Protein AF-A0AA88Y0G0-F1 (afdb_monomer)

Nearest PDB structures (foldseek):
  3rkg-assembly1_A  TM=3.374E-01  e=6.555E+00  Saccharomyces cerevisiae
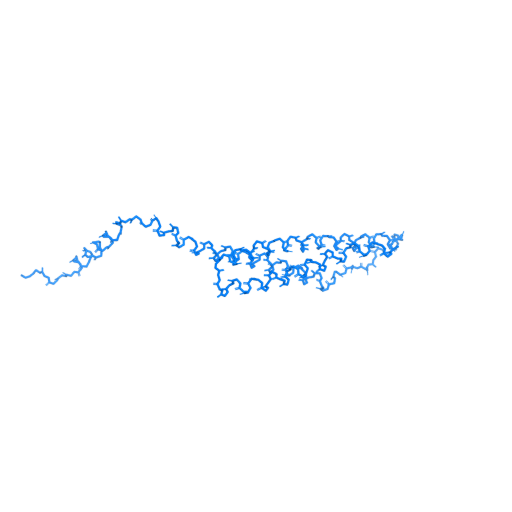
Foldseek 3Di:
DVPVVVVLVVLVVVLVVLLVVLVVLCVVCVPDHLVSLLVSLVSLVVSLVSLVVSLVVVVVVVVVCVVVVDPDPPPPDDPPPDDDPVSVVSVVSSVVSNVSSVVSVVVSCVVVVVVVVVVVPPVPPVVVVVVVVVVVVVVPDPPPDD

Mean predicted aligned error: 15.03 Å

Organism: Pinctada imbricata (NCBI:txid66713)

Sequence (146 aa):
LPEAQRGATPVFVMSLFLVMVATILMVVGNLKTDKMTLLAGIVYINAGLCIAVGIVLYITFVNDEARYANPQPENKNKFKYFYGWSAYLMGISFLASEAAAVLCITVYLKRHSKTEDMVKIIPGLEKQVDLEDSSCKAQSNPTLIW

Structure (mmCIF, N/CA/C/O backbone):
data_AF-A0AA88Y0G0-F1
#
_entry.id   AF-A0AA88Y0G0-F1
#
loop_
_atom_site.group_PDB
_atom_site.id
_atom_site.type_symbol
_atom_site.label_atom_id
_atom_site.label_alt_id
_atom_site.label_comp_id
_atom_site.label_asym_id
_atom_site.label_entity_id
_atom_site.label_seq_id
_atom_site.pdbx_PDB_ins_code
_atom_site.Cartn_x
_atom_site.Cartn_y
_atom_site.Cartn_z
_atom_site.occupancy
_atom_site.B_iso_or_equiv
_atom_site.auth_seq_id
_atom_site.auth_comp_id
_atom_site.auth_asym_id
_atom_site.auth_atom_id
_atom_site.pdbx_PDB_model_num
ATOM 1 N N . LEU A 1 1 ? 13.697 -11.715 -27.726 1.00 51.25 1 LEU A N 1
ATOM 2 C CA . LEU A 1 1 ? 13.294 -10.461 -27.050 1.00 51.25 1 LEU A CA 1
ATOM 3 C C . LEU A 1 1 ? 11.827 -10.389 -26.564 1.00 51.25 1 LEU A C 1
ATOM 5 O O . LEU A 1 1 ? 11.620 -9.596 -25.659 1.00 51.25 1 LEU A O 1
ATOM 9 N N . PRO A 1 2 ? 10.820 -11.174 -27.027 1.00 47.72 2 PRO A N 1
ATOM 10 C CA . PRO A 1 2 ? 9.451 -11.065 -26.478 1.00 47.72 2 PRO A CA 1
ATOM 11 C C . PRO A 1 2 ? 9.217 -11.820 -25.151 1.00 47.72 2 PRO A C 1
ATOM 13 O O . PRO A 1 2 ? 8.248 -11.544 -24.448 1.00 47.72 2 PRO A O 1
ATOM 16 N N . GLU A 1 3 ? 10.105 -12.746 -24.777 1.00 52.19 3 GLU A N 1
ATOM 17 C CA . GLU A 1 3 ? 9.916 -13.610 -23.598 1.00 52.19 3 GLU A CA 1
ATOM 18 C C . GLU A 1 3 ? 10.163 -12.891 -22.256 1.00 52.19 3 GLU A C 1
ATOM 20 O O . GLU A 1 3 ? 9.541 -13.229 -21.253 1.00 52.19 3 GLU A O 1
ATOM 25 N N . ALA A 1 4 ? 11.016 -11.858 -22.227 1.00 53.06 4 ALA A N 1
ATOM 26 C CA . ALA A 1 4 ? 11.338 -11.134 -20.992 1.00 53.06 4 ALA A CA 1
ATOM 27 C C . ALA A 1 4 ? 10.196 -10.207 -20.534 1.00 53.06 4 ALA A C 1
ATOM 29 O O . ALA A 1 4 ? 9.922 -10.102 -19.339 1.00 53.06 4 ALA A O 1
ATOM 30 N N . GLN A 1 5 ? 9.469 -9.589 -21.475 1.00 51.31 5 GLN A N 1
ATOM 31 C CA . GLN A 1 5 ? 8.356 -8.698 -21.134 1.00 51.31 5 GLN A CA 1
ATOM 32 C C . GLN A 1 5 ? 7.132 -9.456 -20.602 1.00 51.31 5 GLN A C 1
ATOM 34 O O . GLN A 1 5 ? 6.414 -8.931 -19.759 1.00 51.31 5 GLN A O 1
ATOM 39 N N . ARG A 1 6 ? 6.928 -10.724 -20.984 1.00 54.75 6 ARG A N 1
ATOM 40 C CA . ARG A 1 6 ? 5.813 -11.542 -20.473 1.00 54.75 6 ARG A CA 1
ATOM 41 C C . ARG A 1 6 ? 5.918 -11.898 -18.986 1.00 54.75 6 ARG A C 1
ATOM 43 O O . ARG A 1 6 ? 4.887 -12.167 -18.377 1.00 54.75 6 ARG A O 1
ATOM 50 N N . GLY A 1 7 ? 7.115 -11.888 -18.396 1.00 58.28 7 GLY A N 1
ATOM 51 C CA . GLY A 1 7 ? 7.318 -12.253 -16.987 1.00 58.28 7 GLY A CA 1
ATOM 52 C C . GLY A 1 7 ? 7.048 -11.119 -15.991 1.00 58.28 7 GLY A C 1
ATOM 53 O O . GLY A 1 7 ? 6.572 -11.369 -14.885 1.00 58.28 7 GLY A O 1
ATOM 54 N N . ALA A 1 8 ? 7.306 -9.869 -16.383 1.00 58.75 8 ALA A N 1
ATOM 55 C CA . ALA A 1 8 ? 7.235 -8.704 -15.492 1.00 58.75 8 ALA A CA 1
ATOM 56 C C . ALA A 1 8 ? 5.826 -8.110 -15.376 1.00 58.75 8 ALA A C 1
ATOM 58 O O . ALA A 1 8 ? 5.375 -7.718 -14.299 1.00 58.75 8 ALA A O 1
ATOM 59 N N . THR A 1 9 ? 5.122 -8.047 -16.508 1.00 68.44 9 THR A N 1
ATOM 60 C CA . THR A 1 9 ? 3.787 -7.459 -16.614 1.00 68.44 9 THR A CA 1
ATOM 61 C C . THR A 1 9 ? 2.738 -8.128 -15.717 1.00 68.44 9 THR A C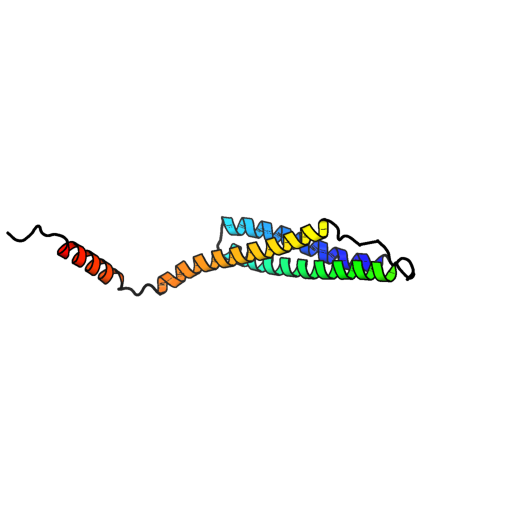 1
ATOM 63 O O . THR A 1 9 ? 1.968 -7.386 -15.107 1.00 68.44 9 THR A O 1
ATOM 66 N N . PRO A 1 10 ? 2.677 -9.469 -15.548 1.00 72.88 10 PRO A N 1
ATOM 67 C CA . PRO A 1 10 ? 1.653 -10.066 -14.695 1.00 72.88 10 PRO A CA 1
ATOM 68 C C . PRO A 1 10 ? 1.827 -9.674 -13.226 1.00 72.88 10 PRO A C 1
ATOM 70 O O . PRO A 1 10 ? 0.836 -9.375 -12.572 1.00 72.88 10 PRO A O 1
ATOM 73 N N . VAL A 1 11 ? 3.060 -9.588 -12.715 1.00 73.00 11 VAL A N 1
ATOM 74 C CA . VAL A 1 11 ? 3.315 -9.209 -11.311 1.00 73.00 11 VAL A CA 1
ATOM 75 C C . VAL A 1 11 ? 2.801 -7.796 -11.023 1.00 73.00 11 VAL A C 1
ATOM 77 O O . VAL A 1 11 ? 2.197 -7.551 -9.980 1.00 73.00 11 VAL A O 1
ATOM 80 N N . PHE A 1 12 ? 2.959 -6.889 -11.986 1.00 76.88 12 PHE A N 1
ATOM 81 C CA . PHE A 1 12 ? 2.440 -5.527 -11.905 1.00 76.88 12 PHE A CA 1
ATOM 82 C C . PHE A 1 12 ? 0.924 -5.425 -11.960 1.00 76.88 12 PHE A C 1
ATOM 84 O O . PHE A 1 12 ? 0.315 -4.665 -11.209 1.00 76.88 12 PHE A O 1
ATOM 91 N N . VAL A 1 13 ? 0.306 -6.178 -12.863 1.00 79.69 13 VAL A N 1
ATOM 92 C CA . VAL A 1 13 ? -1.151 -6.179 -13.005 1.00 79.69 13 VAL A CA 1
ATOM 93 C C . VAL A 1 13 ? -1.800 -6.767 -11.751 1.00 79.69 13 VAL A C 1
ATOM 95 O O . VAL A 1 13 ? -2.788 -6.222 -11.261 1.00 79.69 13 VAL A O 1
ATOM 98 N N . MET A 1 14 ? -1.209 -7.822 -11.180 1.00 81.50 14 MET A N 1
ATOM 99 C CA . MET A 1 14 ? -1.698 -8.435 -9.945 1.00 81.50 14 MET A CA 1
ATOM 100 C C . MET A 1 14 ? -1.567 -7.493 -8.742 1.00 81.50 14 MET A C 1
ATOM 102 O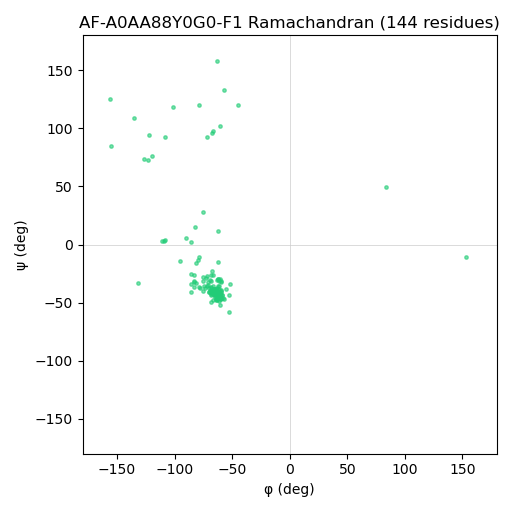 O . MET A 1 14 ? -2.512 -7.391 -7.962 1.00 81.50 14 MET A O 1
ATOM 106 N N . SER A 1 15 ? -0.453 -6.765 -8.596 1.00 80.81 15 SER A N 1
ATOM 107 C CA . SER A 1 15 ? -0.269 -5.821 -7.482 1.00 80.81 15 SER A CA 1
ATOM 108 C C . SER A 1 15 ? -1.211 -4.614 -7.566 1.00 80.81 15 SER A C 1
ATOM 110 O O . SER A 1 15 ? -1.810 -4.235 -6.559 1.00 80.81 15 SER A O 1
ATOM 112 N N . LEU A 1 16 ? -1.435 -4.069 -8.766 1.00 80.81 16 LEU A N 1
ATOM 113 C CA . LEU A 1 16 ? -2.421 -3.005 -8.998 1.00 80.81 16 LEU A CA 1
ATOM 114 C C . LEU A 1 16 ? -3.849 -3.463 -8.675 1.00 80.81 16 LEU A C 1
ATOM 116 O O . LEU A 1 16 ? -4.604 -2.736 -8.027 1.00 80.81 16 LEU A O 1
ATOM 120 N N . PHE A 1 17 ? -4.215 -4.678 -9.088 1.00 86.00 17 PHE A N 1
ATOM 121 C CA . PHE A 1 17 ? -5.526 -5.246 -8.784 1.00 86.00 17 PHE A CA 1
ATOM 122 C C . PHE A 1 17 ? -5.707 -5.493 -7.279 1.00 86.00 17 PHE A C 1
ATOM 124 O O . PHE A 1 17 ? -6.751 -5.162 -6.721 1.00 86.00 17 PHE A O 1
ATOM 131 N N . LEU A 1 18 ? -4.676 -6.003 -6.599 1.00 79.88 18 LEU A N 1
ATOM 132 C CA . LEU A 1 18 ? -4.677 -6.201 -5.148 1.00 79.88 18 LEU A CA 1
ATOM 133 C C . LEU A 1 18 ? -4.874 -4.886 -4.386 1.00 79.88 18 LEU A C 1
ATOM 135 O O . LEU A 1 18 ? -5.681 -4.851 -3.461 1.00 79.88 18 LEU A O 1
ATOM 139 N N . VAL A 1 19 ? -4.212 -3.795 -4.790 1.00 83.81 19 VAL A N 1
ATOM 140 C CA . VAL A 1 19 ? -4.423 -2.471 -4.175 1.00 83.81 19 VAL A CA 1
ATOM 141 C C . VAL A 1 19 ? -5.834 -1.939 -4.436 1.00 83.81 19 VAL A C 1
ATOM 143 O O . VAL A 1 19 ? -6.463 -1.406 -3.521 1.00 83.81 19 VAL A O 1
ATOM 146 N N . MET A 1 20 ? -6.385 -2.137 -5.636 1.00 84.81 20 MET A N 1
ATOM 147 C CA . MET A 1 20 ? -7.786 -1.798 -5.929 1.00 84.81 20 MET A CA 1
ATOM 148 C C . MET A 1 20 ? -8.757 -2.558 -5.015 1.00 84.81 20 MET A C 1
ATOM 150 O O . MET A 1 20 ? -9.640 -1.957 -4.409 1.00 84.81 20 MET A O 1
ATOM 154 N N . VAL A 1 21 ? -8.573 -3.866 -4.838 1.00 83.88 21 VAL A N 1
ATOM 155 C CA . VAL A 1 21 ? -9.407 -4.660 -3.921 1.00 83.88 21 VAL A CA 1
ATOM 156 C C . VAL A 1 21 ? -9.211 -4.212 -2.471 1.00 83.88 21 VAL A C 1
ATOM 158 O O . VAL A 1 21 ? -10.182 -4.068 -1.731 1.00 83.88 21 VAL A O 1
ATOM 161 N N . ALA A 1 22 ? -7.976 -3.932 -2.063 1.00 82.50 22 ALA A N 1
ATOM 162 C CA . ALA A 1 22 ? -7.663 -3.520 -0.704 1.00 82.50 22 ALA A CA 1
ATOM 163 C C . ALA A 1 22 ? -8.247 -2.141 -0.353 1.00 82.50 22 ALA A C 1
ATOM 165 O O . ALA A 1 22 ? -8.741 -1.966 0.757 1.00 82.50 22 ALA A O 1
ATOM 166 N N . THR A 1 23 ? -8.290 -1.190 -1.295 1.00 83.00 23 THR A N 1
ATOM 167 C CA . THR A 1 23 ? -8.984 0.098 -1.093 1.00 83.00 23 THR A CA 1
ATOM 168 C C . THR A 1 23 ? -10.498 -0.077 -0.968 1.00 83.00 23 THR A C 1
ATOM 170 O O . THR A 1 23 ? -11.110 0.547 -0.105 1.00 83.00 23 THR A O 1
ATOM 173 N N . ILE A 1 24 ? -11.115 -0.971 -1.747 1.00 84.19 24 ILE A N 1
ATOM 174 C CA . ILE A 1 24 ? -12.548 -1.286 -1.611 1.00 84.19 24 ILE A CA 1
ATOM 175 C C . ILE A 1 24 ? -12.830 -1.908 -0.237 1.00 84.19 24 ILE A C 1
ATOM 177 O O . ILE A 1 24 ? -13.738 -1.467 0.468 1.00 84.19 24 ILE A O 1
ATOM 181 N N . LEU A 1 25 ? -12.024 -2.889 0.182 1.00 79.38 25 LEU A N 1
ATOM 182 C CA . LEU A 1 25 ? -12.126 -3.507 1.508 1.00 79.38 25 LEU A CA 1
ATOM 183 C C . LEU A 1 25 ? -11.893 -2.493 2.629 1.00 79.38 25 LEU A C 1
ATOM 185 O O . LEU A 1 25 ? -12.565 -2.556 3.653 1.00 79.38 25 LEU A O 1
ATOM 189 N N . MET A 1 26 ? -10.991 -1.536 2.421 1.00 81.38 26 MET A N 1
ATOM 190 C CA . MET A 1 26 ? -10.721 -0.453 3.357 1.00 81.38 26 MET A CA 1
ATOM 191 C C . MET A 1 26 ? -11.932 0.460 3.546 1.00 81.38 26 MET A C 1
ATOM 193 O O . MET A 1 26 ? -12.315 0.767 4.676 1.00 81.38 26 MET A O 1
ATOM 197 N N . VAL A 1 27 ? -12.556 0.880 2.444 1.00 81.75 27 VAL A N 1
ATOM 198 C CA . VAL A 1 27 ? -13.759 1.718 2.468 1.00 81.75 27 VAL A CA 1
ATOM 199 C C . VAL A 1 27 ? -14.905 0.967 3.149 1.00 81.75 27 VAL A C 1
ATOM 201 O O . VAL A 1 27 ? -15.541 1.506 4.049 1.00 81.75 27 VAL A O 1
ATOM 204 N N . VAL A 1 28 ? -15.126 -0.305 2.804 1.00 79.00 28 VAL A N 1
ATOM 205 C CA . VAL A 1 28 ? -16.166 -1.140 3.431 1.00 79.00 28 VAL A CA 1
ATOM 206 C C . VAL A 1 28 ? -15.874 -1.405 4.916 1.00 79.00 28 VAL A C 1
ATOM 208 O O . VAL A 1 28 ? -16.791 -1.358 5.738 1.00 79.00 28 VAL A O 1
ATOM 211 N N . GLY A 1 29 ? -14.610 -1.641 5.278 1.00 68.25 29 GLY A N 1
ATOM 212 C CA . GLY A 1 29 ? -14.158 -1.874 6.651 1.00 68.25 29 GLY A CA 1
ATOM 213 C C . GLY A 1 29 ? -14.394 -0.665 7.554 1.00 68.25 29 GLY A C 1
ATOM 214 O O . GLY A 1 29 ? -14.961 -0.819 8.636 1.00 68.25 29 GLY A O 1
ATOM 215 N N . ASN A 1 30 ? -14.092 0.540 7.056 1.00 71.94 30 ASN A N 1
ATOM 216 C CA . ASN A 1 30 ? -14.347 1.796 7.767 1.00 71.94 30 ASN A CA 1
ATOM 217 C C . ASN A 1 30 ? -15.836 2.029 8.087 1.00 71.94 30 ASN A C 1
ATOM 219 O O . ASN A 1 30 ? -16.139 2.668 9.090 1.00 71.94 30 ASN A O 1
ATOM 223 N N . LEU A 1 31 ? -16.768 1.518 7.272 1.00 65.94 31 LEU A N 1
ATOM 224 C CA . LEU A 1 31 ? -18.201 1.784 7.451 1.00 65.94 31 LEU A CA 1
ATOM 225 C C . LEU A 1 31 ? -18.918 0.849 8.436 1.00 65.94 31 LEU A C 1
ATOM 227 O O . LEU A 1 31 ? -19.969 1.235 8.947 1.00 65.94 31 LEU A O 1
ATOM 231 N N . LYS A 1 32 ? -18.442 -0.385 8.664 1.00 57.72 32 LYS A N 1
ATOM 232 C CA . LYS A 1 32 ? -19.280 -1.411 9.323 1.00 57.72 32 LYS A CA 1
ATOM 233 C C . LYS A 1 32 ? -18.650 -2.184 10.485 1.00 57.72 32 LYS A C 1
ATOM 235 O O . LYS A 1 32 ? -19.399 -2.526 11.399 1.00 57.72 32 LYS A O 1
ATOM 240 N N . THR A 1 33 ? -17.338 -2.465 10.505 1.00 60.28 33 THR A N 1
ATOM 241 C CA . THR A 1 33 ? -16.786 -3.428 11.487 1.00 60.28 33 THR A CA 1
ATOM 242 C C . THR A 1 33 ? -15.292 -3.235 11.780 1.00 60.28 33 THR A C 1
ATOM 244 O O . THR A 1 33 ? -14.465 -3.381 10.885 1.00 60.28 33 THR A O 1
ATOM 247 N N . ASP A 1 34 ? -14.918 -3.081 13.057 1.00 67.19 34 ASP A N 1
ATOM 248 C CA . ASP A 1 34 ? -13.521 -2.868 13.505 1.00 67.19 34 ASP A CA 1
ATOM 249 C C . ASP A 1 34 ? -12.524 -3.932 13.057 1.00 67.19 34 ASP A C 1
ATOM 251 O O . ASP A 1 34 ? -11.390 -3.637 12.686 1.00 67.19 34 ASP A O 1
ATOM 255 N N . LYS A 1 35 ? -12.965 -5.191 13.062 1.00 71.69 35 LYS A N 1
ATOM 256 C CA . LYS A 1 35 ? -12.135 -6.339 12.681 1.00 71.69 35 LYS A CA 1
ATOM 257 C C . LYS A 1 35 ? -11.805 -6.332 11.185 1.00 71.69 35 LYS A C 1
ATOM 259 O O . LYS A 1 35 ? -10.731 -6.775 10.791 1.00 71.69 35 LYS A O 1
ATOM 264 N N . MET A 1 36 ? -12.717 -5.807 10.360 1.00 75.75 36 MET A N 1
ATOM 265 C CA . MET A 1 36 ? -12.517 -5.695 8.913 1.00 75.75 36 MET A CA 1
ATOM 266 C C . MET A 1 36 ? -11.551 -4.558 8.574 1.00 75.75 36 MET A C 1
ATOM 268 O O . MET A 1 36 ? -10.782 -4.698 7.631 1.00 75.75 36 MET A O 1
ATOM 272 N N . THR A 1 37 ? -11.521 -3.482 9.367 1.00 81.00 37 THR A N 1
ATOM 273 C CA . THR A 1 37 ? -10.548 -2.385 9.220 1.00 81.00 37 THR A CA 1
ATOM 274 C C . THR A 1 37 ? -9.116 -2.851 9.486 1.00 81.00 37 THR A C 1
ATOM 276 O O . THR A 1 37 ? -8.206 -2.495 8.739 1.00 81.00 37 THR A O 1
ATOM 279 N N . LEU A 1 38 ? -8.905 -3.704 10.498 1.00 83.19 38 LEU A N 1
ATOM 280 C CA . LEU A 1 38 ? -7.587 -4.294 10.758 1.00 83.19 38 LEU A CA 1
ATOM 281 C C . LEU A 1 38 ? -7.162 -5.240 9.629 1.00 83.19 38 LEU A C 1
ATOM 283 O O . LEU A 1 38 ? -6.043 -5.133 9.129 1.00 83.19 38 LEU A O 1
ATOM 287 N N . LEU A 1 39 ? -8.053 -6.140 9.197 1.00 84.44 39 LEU A N 1
ATOM 288 C CA . LEU A 1 39 ? -7.778 -7.057 8.086 1.00 84.44 39 LEU A CA 1
ATOM 289 C C . LEU A 1 39 ? -7.484 -6.301 6.784 1.00 84.44 39 LEU A C 1
ATOM 291 O O . LEU A 1 39 ? -6.525 -6.640 6.093 1.00 84.44 39 LEU A O 1
ATOM 295 N N . ALA A 1 40 ? -8.249 -5.249 6.481 1.00 83.81 40 ALA A N 1
ATOM 296 C CA . ALA A 1 40 ? -7.991 -4.378 5.340 1.00 83.81 40 ALA A CA 1
ATOM 297 C C . ALA A 1 40 ? -6.599 -3.742 5.436 1.00 83.81 40 ALA A C 1
ATOM 299 O O . ALA A 1 40 ? -5.867 -3.774 4.454 1.00 83.81 40 ALA A O 1
ATOM 300 N N . GLY A 1 41 ? -6.191 -3.260 6.616 1.00 85.81 41 GLY A N 1
ATOM 301 C CA . GLY A 1 41 ? -4.842 -2.738 6.857 1.00 85.81 41 GLY A CA 1
ATOM 302 C C . GLY A 1 41 ? -3.728 -3.753 6.569 1.00 85.81 41 GLY A C 1
ATOM 303 O O . GLY A 1 41 ? -2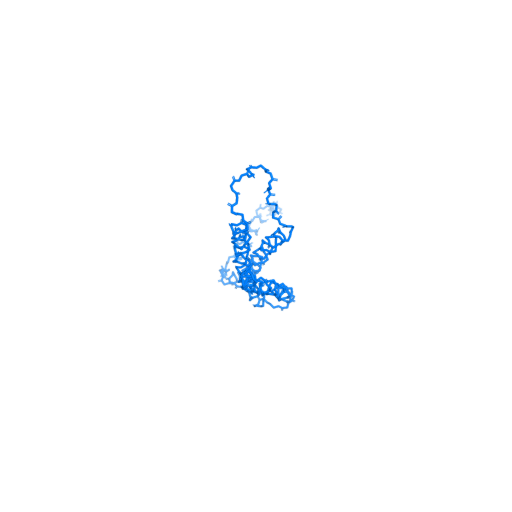.777 -3.422 5.867 1.00 85.81 41 GLY A O 1
ATOM 304 N N . ILE A 1 42 ? -3.860 -5.004 7.028 1.00 87.94 42 ILE A N 1
ATOM 305 C CA . ILE A 1 42 ? -2.872 -6.070 6.757 1.00 87.94 42 ILE A CA 1
ATOM 306 C C . ILE A 1 42 ? -2.768 -6.356 5.255 1.00 87.94 42 ILE A C 1
ATOM 308 O O . ILE A 1 42 ? -1.666 -6.470 4.714 1.00 87.94 42 ILE A O 1
ATOM 312 N 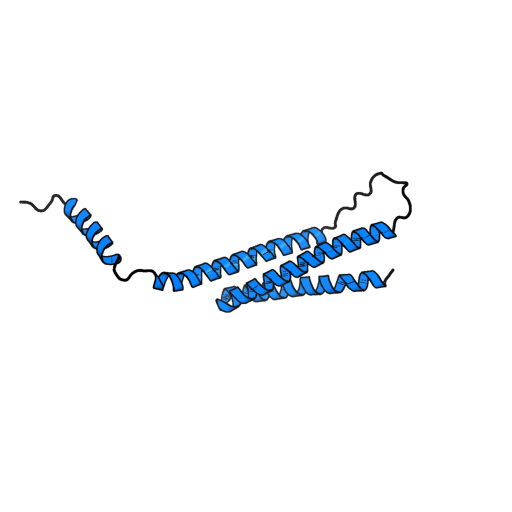N . VAL A 1 43 ? -3.906 -6.467 4.568 1.00 84.69 43 VAL A N 1
ATOM 313 C CA . VAL A 1 43 ? -3.936 -6.680 3.114 1.00 84.69 43 VAL A CA 1
ATOM 314 C C . VAL A 1 43 ? -3.301 -5.493 2.385 1.00 84.69 43 VAL A C 1
ATOM 316 O O . VAL A 1 43 ? -2.588 -5.693 1.407 1.00 84.69 43 VAL A O 1
ATOM 319 N N . TYR A 1 44 ? -3.490 -4.273 2.888 1.00 86.62 44 TYR A N 1
ATOM 320 C CA . TYR A 1 44 ? -2.939 -3.049 2.310 1.00 86.62 44 TYR A CA 1
ATOM 321 C C . TYR A 1 44 ? -1.410 -2.961 2.438 1.00 86.62 44 TYR A C 1
ATOM 323 O O . TYR A 1 44 ? -0.753 -2.597 1.468 1.00 86.62 44 TYR A O 1
ATOM 331 N N . ILE A 1 45 ? -0.837 -3.395 3.569 1.00 89.75 45 ILE A N 1
ATOM 332 C CA . ILE A 1 45 ? 0.624 -3.517 3.755 1.00 89.75 45 ILE A CA 1
ATOM 333 C C . ILE A 1 45 ? 1.206 -4.542 2.773 1.00 89.75 45 ILE A C 1
ATOM 335 O O . ILE A 1 45 ? 2.202 -4.283 2.101 1.00 89.75 45 ILE A O 1
ATOM 339 N N . ASN A 1 46 ? 0.564 -5.708 2.644 1.00 87.69 46 ASN A N 1
ATOM 340 C CA . ASN A 1 46 ? 1.012 -6.737 1.703 1.00 87.69 46 ASN A CA 1
ATOM 341 C C . ASN A 1 46 ? 0.923 -6.252 0.248 1.00 87.69 46 ASN A C 1
ATOM 343 O O . ASN A 1 46 ? 1.843 -6.472 -0.537 1.00 87.69 46 ASN A O 1
ATOM 347 N N . ALA A 1 47 ? -0.156 -5.553 -0.109 1.00 87.75 47 ALA A N 1
ATOM 348 C CA . ALA A 1 47 ? -0.326 -4.979 -1.438 1.00 87.75 47 ALA A CA 1
ATOM 349 C C . ALA A 1 47 ? 0.710 -3.873 -1.725 1.00 87.75 47 ALA A C 1
ATOM 351 O O . ALA A 1 47 ? 1.267 -3.832 -2.825 1.00 87.75 47 ALA A O 1
ATOM 352 N N . GLY A 1 48 ? 1.038 -3.042 -0.728 1.00 87.31 48 GLY A N 1
ATOM 353 C CA . GLY A 1 48 ? 2.125 -2.062 -0.787 1.00 87.31 48 GLY A CA 1
ATOM 354 C C . GLY A 1 48 ? 3.486 -2.718 -1.033 1.00 87.31 48 GLY A C 1
ATOM 355 O O . GLY A 1 48 ? 4.210 -2.311 -1.943 1.00 87.31 48 GLY A O 1
ATOM 356 N N . LEU A 1 49 ? 3.798 -3.804 -0.320 1.00 90.06 49 LEU A N 1
ATOM 357 C CA . LEU A 1 49 ? 5.026 -4.580 -0.529 1.00 90.06 49 LEU A CA 1
ATOM 358 C C . LEU A 1 49 ? 5.098 -5.168 -1.949 1.00 90.06 49 LEU A C 1
ATOM 360 O O . LEU A 1 49 ? 6.147 -5.102 -2.593 1.00 90.06 49 LEU A O 1
ATOM 364 N N . CYS A 1 50 ? 3.984 -5.682 -2.481 1.00 88.62 50 CYS A N 1
ATOM 365 C CA . CYS A 1 50 ? 3.911 -6.154 -3.866 1.00 88.62 50 CYS A CA 1
ATOM 366 C C . CYS A 1 50 ? 4.146 -5.027 -4.886 1.00 88.62 50 CYS A C 1
ATOM 368 O O . CYS A 1 50 ? 4.796 -5.260 -5.907 1.00 88.62 50 CYS A O 1
ATOM 370 N N . ILE A 1 51 ? 3.659 -3.809 -4.624 1.00 88.31 51 ILE A N 1
ATOM 371 C CA . ILE A 1 51 ? 3.946 -2.638 -5.465 1.00 88.31 51 ILE A CA 1
ATOM 372 C C . ILE A 1 51 ? 5.418 -2.234 -5.372 1.00 88.31 51 ILE A C 1
ATOM 374 O O . ILE A 1 51 ? 6.019 -1.955 -6.406 1.00 88.31 51 ILE A O 1
ATOM 378 N N . ALA A 1 52 ? 6.022 -2.246 -4.182 1.00 89.62 52 ALA A N 1
ATOM 379 C CA . ALA A 1 52 ? 7.437 -1.927 -4.006 1.00 89.62 52 ALA A CA 1
ATOM 380 C C . ALA A 1 52 ? 8.340 -2.897 -4.787 1.00 89.62 52 ALA A C 1
ATOM 382 O O . ALA A 1 52 ? 9.218 -2.461 -5.533 1.00 89.62 52 ALA A O 1
ATOM 383 N N . VAL A 1 53 ? 8.076 -4.206 -4.693 1.00 88.75 53 VAL A N 1
ATOM 384 C CA . VAL A 1 53 ? 8.778 -5.230 -5.488 1.00 88.75 53 VAL A CA 1
ATOM 385 C C . VAL A 1 53 ? 8.530 -5.025 -6.982 1.00 88.75 53 VAL A C 1
ATOM 387 O O . VAL A 1 53 ? 9.468 -5.114 -7.772 1.00 88.75 53 VAL A O 1
ATOM 390 N N . GLY A 1 54 ? 7.298 -4.680 -7.370 1.00 85.12 54 GLY A N 1
ATOM 391 C CA . GLY A 1 54 ? 6.971 -4.269 -8.731 1.00 85.12 54 GLY A CA 1
ATOM 392 C C . GLY A 1 54 ? 7.885 -3.141 -9.204 1.00 85.12 54 GLY A C 1
ATOM 393 O O . GLY A 1 54 ? 8.598 -3.318 -10.188 1.00 85.12 54 GLY A O 1
ATOM 394 N N . ILE A 1 55 ? 7.916 -2.002 -8.503 1.00 85.19 55 ILE A N 1
ATOM 395 C CA . ILE A 1 55 ? 8.739 -0.830 -8.856 1.00 85.19 55 ILE A CA 1
ATOM 396 C C . ILE A 1 55 ? 10.207 -1.226 -9.058 1.00 85.19 55 ILE A C 1
ATOM 398 O O . ILE A 1 55 ? 10.823 -0.801 -10.035 1.00 85.19 55 ILE A O 1
ATOM 402 N N . VAL A 1 56 ? 10.760 -2.065 -8.175 1.00 87.81 56 VAL A N 1
ATOM 403 C CA . VAL A 1 56 ? 12.137 -2.565 -8.303 1.00 87.81 56 VAL A CA 1
ATOM 404 C C . VAL A 1 56 ? 12.309 -3.362 -9.594 1.00 87.81 56 VAL A C 1
ATOM 406 O O . VAL A 1 56 ? 13.220 -3.063 -10.363 1.00 87.81 56 VAL A O 1
ATOM 409 N N . LEU A 1 57 ? 11.406 -4.306 -9.883 1.00 84.38 57 LEU A N 1
ATOM 410 C CA . LEU A 1 57 ? 11.429 -5.058 -11.137 1.00 84.38 57 LEU A CA 1
ATOM 411 C C . LEU A 1 57 ? 11.311 -4.122 -12.345 1.00 84.38 57 LEU A C 1
ATOM 413 O O . LEU A 1 57 ? 12.081 -4.273 -13.283 1.00 84.38 57 LEU A O 1
ATOM 417 N N . TYR A 1 58 ? 10.426 -3.123 -12.322 1.00 79.88 58 TYR A N 1
ATOM 418 C CA . TYR A 1 58 ? 10.292 -2.143 -13.407 1.00 79.88 58 TYR A CA 1
ATOM 419 C C . TYR A 1 58 ? 11.602 -1.410 -13.686 1.00 79.88 58 TYR A C 1
ATOM 421 O O . TYR A 1 58 ? 12.020 -1.329 -14.839 1.00 79.88 58 TYR A O 1
ATOM 429 N N . ILE A 1 59 ? 12.279 -0.923 -12.642 1.00 81.56 59 ILE A N 1
ATOM 430 C CA . ILE A 1 59 ? 13.575 -0.253 -12.795 1.00 81.56 59 ILE A CA 1
ATOM 431 C C . ILE A 1 59 ? 14.612 -1.235 -13.345 1.00 81.56 59 ILE A C 1
ATOM 433 O O . ILE A 1 59 ? 15.354 -0.874 -14.255 1.00 81.56 59 ILE A O 1
ATOM 437 N N . THR A 1 60 ? 14.654 -2.473 -12.843 1.00 83.81 60 THR A N 1
ATOM 438 C CA . THR A 1 60 ? 15.569 -3.506 -13.341 1.00 83.81 60 THR A CA 1
ATOM 439 C C . THR A 1 60 ? 15.311 -3.830 -14.809 1.00 83.81 60 THR A C 1
ATOM 441 O O . THR A 1 60 ? 16.264 -3.844 -15.572 1.00 83.81 60 THR A O 1
ATOM 444 N N . PHE A 1 61 ? 14.059 -4.010 -15.234 1.00 75.25 61 PHE A N 1
ATOM 445 C CA . PHE A 1 61 ? 13.708 -4.285 -16.631 1.00 75.25 61 PHE A CA 1
ATOM 446 C C . PHE A 1 61 ? 14.064 -3.125 -17.557 1.00 75.25 61 PHE A C 1
ATOM 448 O O . PHE A 1 61 ? 14.692 -3.343 -18.586 1.00 75.25 61 PHE A O 1
ATOM 455 N N . VAL A 1 62 ? 13.715 -1.892 -17.181 1.00 76.81 62 VAL A N 1
ATOM 456 C CA . VAL A 1 62 ? 14.051 -0.697 -17.973 1.00 76.81 62 VAL A CA 1
ATOM 457 C C . VAL A 1 62 ? 15.568 -0.533 -18.096 1.00 76.81 62 VAL A C 1
ATOM 459 O O . VAL A 1 62 ? 16.073 -0.181 -19.159 1.00 76.81 62 VAL A O 1
ATOM 462 N N . ASN A 1 63 ? 16.306 -0.803 -17.019 1.00 77.62 63 ASN A N 1
ATOM 463 C CA . ASN A 1 63 ? 17.765 -0.735 -17.005 1.00 77.62 63 ASN A CA 1
ATOM 464 C C . ASN A 1 63 ? 18.399 -1.865 -17.837 1.00 77.62 63 ASN A C 1
ATOM 466 O O . ASN A 1 63 ? 19.331 -1.619 -18.595 1.00 77.62 63 ASN A O 1
ATOM 470 N N . ASP A 1 64 ? 17.863 -3.082 -17.756 1.00 74.06 64 ASP A N 1
ATOM 471 C CA . ASP A 1 64 ? 18.336 -4.245 -18.508 1.00 74.06 64 ASP A CA 1
ATOM 472 C C . ASP A 1 64 ? 18.068 -4.094 -20.014 1.00 74.06 64 ASP A C 1
ATOM 474 O O . ASP A 1 64 ? 18.958 -4.299 -20.836 1.00 74.06 64 ASP A O 1
ATOM 478 N N . GLU A 1 65 ? 16.887 -3.605 -20.395 1.00 68.25 65 GLU A N 1
ATOM 479 C CA . GLU A 1 65 ? 16.552 -3.289 -21.785 1.00 68.25 65 GLU A CA 1
ATOM 480 C C . GLU A 1 65 ? 17.446 -2.168 -22.336 1.00 68.25 65 GLU A C 1
ATOM 482 O O . GLU A 1 65 ? 17.997 -2.305 -23.428 1.00 68.25 65 GLU A O 1
ATOM 487 N N . ALA A 1 66 ? 17.700 -1.111 -21.556 1.00 64.38 66 ALA A N 1
ATOM 488 C CA . ALA A 1 66 ? 18.656 -0.064 -21.925 1.00 64.38 66 ALA A CA 1
ATOM 489 C C . ALA A 1 66 ? 20.099 -0.591 -22.063 1.00 64.38 66 ALA A C 1
ATOM 491 O O . ALA A 1 66 ? 20.876 -0.071 -22.868 1.00 64.38 66 ALA A O 1
ATOM 492 N N . ARG A 1 67 ? 20.460 -1.633 -21.305 1.00 60.12 67 ARG A N 1
ATOM 493 C CA . ARG A 1 67 ? 21.782 -2.269 -21.329 1.00 60.12 67 ARG A CA 1
ATOM 494 C C . ARG A 1 67 ? 21.966 -3.208 -22.523 1.00 60.12 67 ARG A C 1
ATOM 496 O O . ARG A 1 67 ? 23.056 -3.235 -23.087 1.00 60.12 67 ARG A O 1
ATOM 503 N N . TYR A 1 68 ? 20.931 -3.941 -22.932 1.00 60.34 68 TYR A N 1
ATOM 504 C CA . TYR A 1 68 ? 20.974 -4.809 -24.118 1.00 60.34 68 TYR A CA 1
ATOM 505 C C . TYR A 1 68 ? 20.715 -4.058 -25.433 1.00 60.34 68 TYR A C 1
ATOM 507 O O . TYR A 1 68 ? 21.201 -4.487 -26.478 1.00 60.34 68 TYR A O 1
ATOM 515 N N . ALA A 1 69 ? 19.991 -2.936 -25.404 1.00 59.34 69 ALA A N 1
ATOM 516 C CA . ALA A 1 69 ? 19.692 -2.134 -26.591 1.00 59.34 69 ALA A CA 1
ATOM 517 C C . ALA A 1 69 ? 20.846 -1.216 -27.043 1.00 59.34 69 ALA A C 1
ATOM 519 O O . ALA A 1 69 ? 20.795 -0.709 -28.162 1.00 59.34 69 ALA A O 1
ATOM 520 N N . ASN A 1 70 ? 21.889 -1.005 -26.227 1.00 54.09 70 ASN A N 1
ATOM 521 C CA . ASN A 1 70 ? 23.016 -0.139 -26.588 1.00 54.09 70 ASN A CA 1
ATOM 522 C C . ASN A 1 70 ? 24.385 -0.850 -26.547 1.00 54.09 70 ASN A C 1
ATOM 524 O O . ASN A 1 70 ? 25.047 -0.838 -25.509 1.00 54.09 70 ASN A O 1
ATOM 528 N N . PRO A 1 71 ? 24.879 -1.384 -27.680 1.00 52.78 71 PRO A N 1
ATOM 529 C CA . PRO A 1 71 ? 26.275 -1.798 -27.810 1.00 52.78 71 PRO A CA 1
ATOM 530 C C . PRO A 1 71 ? 27.257 -0.637 -28.057 1.00 52.78 71 PRO A C 1
ATOM 532 O O . PRO A 1 71 ? 28.461 -0.874 -28.018 1.00 52.78 71 PRO A O 1
ATOM 535 N N . GLN A 1 72 ? 26.801 0.595 -28.342 1.00 48.47 72 GLN A N 1
ATOM 536 C CA . GLN A 1 72 ? 27.694 1.673 -28.796 1.00 48.47 72 GLN A CA 1
ATOM 537 C C . GLN A 1 72 ? 28.051 2.682 -27.682 1.00 48.47 72 GLN A C 1
ATOM 539 O O . GLN A 1 72 ? 27.176 3.374 -27.150 1.00 48.47 72 GLN A O 1
ATOM 544 N N . PRO A 1 73 ? 29.343 2.816 -27.318 1.00 55.75 73 PRO A N 1
ATOM 545 C CA . PRO A 1 73 ? 29.808 3.705 -26.252 1.00 55.75 73 PRO A CA 1
ATOM 546 C C . PRO A 1 73 ? 29.985 5.178 -26.683 1.00 55.75 73 PRO A C 1
ATOM 548 O O . PRO A 1 73 ? 30.631 5.946 -25.966 1.00 55.75 73 PRO A O 1
ATOM 551 N N . GLU A 1 74 ? 29.450 5.605 -27.832 1.00 48.62 74 GLU A N 1
ATOM 552 C CA . GLU A 1 74 ? 29.938 6.816 -28.518 1.00 48.62 74 GLU A CA 1
ATOM 553 C C . GLU A 1 74 ? 29.039 8.059 -28.518 1.00 48.62 74 GLU A C 1
ATOM 555 O O . GLU A 1 74 ? 29.467 9.097 -29.009 1.00 48.62 74 GLU A O 1
ATOM 560 N N . ASN A 1 75 ? 27.873 8.061 -27.863 1.00 46.78 75 ASN A N 1
ATOM 561 C CA . ASN A 1 75 ? 27.121 9.309 -27.653 1.00 46.78 75 ASN A CA 1
ATOM 562 C C . ASN A 1 75 ? 26.847 9.590 -26.174 1.00 46.78 75 ASN A C 1
ATOM 564 O O . ASN A 1 75 ? 25.729 9.521 -25.671 1.00 46.78 75 ASN A O 1
ATOM 568 N N . LYS A 1 76 ? 27.918 9.984 -25.477 1.00 51.22 76 LYS A N 1
ATOM 569 C CA . LYS A 1 76 ? 27.948 10.446 -24.077 1.00 51.22 76 LYS A CA 1
ATOM 570 C C . LYS A 1 76 ? 27.141 11.719 -23.782 1.00 51.22 76 LYS A C 1
ATOM 572 O O . LYS A 1 76 ? 27.279 12.267 -22.695 1.00 51.22 76 LYS A O 1
ATOM 577 N N . ASN A 1 77 ? 26.295 12.209 -24.684 1.00 52.28 77 ASN A N 1
ATOM 578 C CA . ASN A 1 77 ? 25.584 13.463 -24.472 1.00 52.28 77 ASN A CA 1
ATOM 579 C C . ASN A 1 77 ? 24.098 13.366 -24.852 1.00 52.28 77 ASN A C 1
ATOM 581 O O . ASN A 1 77 ? 23.732 13.430 -26.018 1.00 52.28 77 ASN A O 1
ATOM 585 N N . LYS A 1 78 ? 23.262 13.379 -23.801 1.00 46.78 78 LYS A N 1
ATOM 586 C CA . LYS A 1 78 ? 21.864 13.859 -23.773 1.00 46.78 78 LYS A CA 1
ATOM 587 C C . LYS A 1 78 ? 20.742 12.912 -24.225 1.00 46.78 78 LYS A C 1
ATOM 589 O O . LYS A 1 78 ? 19.815 13.353 -24.887 1.00 46.78 78 LYS A O 1
ATOM 594 N N . PHE A 1 79 ? 20.699 11.683 -23.720 1.00 49.09 79 PHE A N 1
ATOM 595 C CA . PHE A 1 79 ? 19.409 10.995 -23.546 1.00 49.09 79 PHE A CA 1
ATOM 596 C C . PHE A 1 79 ? 19.209 10.671 -22.072 1.00 49.09 79 PHE A C 1
ATOM 598 O O . PHE A 1 79 ? 19.422 9.559 -21.599 1.00 49.09 79 PHE A O 1
ATOM 605 N N . LYS A 1 80 ? 18.864 11.716 -21.312 1.00 56.38 80 LYS A N 1
ATOM 606 C CA . LYS A 1 80 ? 18.432 11.588 -19.922 1.00 56.38 80 LYS A CA 1
ATOM 607 C C . LYS A 1 80 ? 17.096 10.844 -19.975 1.00 56.38 80 LYS A C 1
ATOM 609 O O . LYS A 1 80 ? 16.088 11.450 -20.318 1.00 56.38 80 LYS A O 1
ATOM 614 N N . TYR A 1 81 ? 17.107 9.530 -19.750 1.00 59.50 81 TYR A N 1
ATOM 615 C CA . TYR A 1 81 ? 15.886 8.731 -19.657 1.00 59.50 81 TYR A CA 1
ATOM 616 C C . TYR A 1 81 ? 15.056 9.282 -18.495 1.00 59.50 81 TYR A C 1
ATOM 618 O O . TYR A 1 81 ? 15.383 9.085 -17.325 1.00 59.50 81 TYR A O 1
ATOM 626 N N . PHE A 1 82 ? 14.022 10.053 -18.822 1.00 65.25 82 PHE A N 1
ATOM 627 C CA . PHE A 1 82 ? 13.047 10.510 -17.847 1.00 65.25 82 PHE A CA 1
ATOM 628 C C . PHE A 1 82 ? 12.081 9.354 -17.590 1.00 65.25 82 PHE A C 1
ATOM 630 O O . PHE A 1 82 ? 11.438 8.859 -18.516 1.00 65.25 82 PHE A O 1
ATOM 637 N N . TYR A 1 83 ? 12.002 8.902 -16.338 1.00 70.25 83 TYR A N 1
ATOM 638 C CA . TYR A 1 83 ? 11.006 7.921 -15.916 1.00 70.25 83 TYR A CA 1
ATOM 639 C C . TYR A 1 83 ? 9.601 8.462 -16.227 1.00 70.25 83 TYR A C 1
ATOM 641 O O . TYR A 1 83 ? 9.308 9.630 -15.971 1.00 70.25 83 TYR A O 1
ATOM 649 N N . GLY A 1 84 ? 8.744 7.632 -16.826 1.00 76.31 84 GLY A N 1
ATOM 650 C CA . GLY A 1 84 ? 7.405 8.050 -17.245 1.00 76.31 84 GLY A CA 1
ATOM 651 C C . GLY A 1 84 ? 6.506 8.466 -16.074 1.00 76.31 84 GLY A C 1
ATOM 652 O O . GLY A 1 84 ? 6.695 8.028 -14.939 1.00 76.31 84 GLY A O 1
ATOM 653 N N . TRP A 1 85 ? 5.474 9.263 -16.365 1.00 79.88 85 TRP A N 1
ATOM 654 C CA . TRP A 1 85 ? 4.477 9.736 -15.388 1.00 79.88 85 TRP A CA 1
ATOM 655 C C . TRP A 1 85 ? 3.847 8.597 -14.562 1.00 79.88 85 TRP A C 1
ATOM 657 O O . TRP A 1 85 ? 3.601 8.739 -13.366 1.00 79.88 85 TRP A O 1
ATOM 667 N N . SER A 1 86 ? 3.670 7.422 -15.171 1.00 82.69 86 SER A N 1
ATOM 668 C CA . SER A 1 86 ? 3.113 6.228 -14.526 1.00 82.69 86 SER A CA 1
ATOM 669 C C . SER A 1 86 ? 3.968 5.690 -13.373 1.00 82.69 86 SER A C 1
ATOM 671 O O . SER A 1 86 ? 3.418 5.159 -12.411 1.00 82.69 86 SER A O 1
ATOM 673 N N . ALA A 1 87 ? 5.294 5.856 -13.423 1.00 80.94 87 ALA A N 1
ATOM 674 C CA . ALA A 1 87 ? 6.181 5.435 -12.337 1.00 80.94 87 ALA A CA 1
ATOM 675 C C . ALA A 1 87 ? 5.979 6.301 -11.082 1.00 80.94 87 ALA A C 1
ATOM 677 O O . ALA A 1 87 ? 5.965 5.790 -9.963 1.00 80.94 87 ALA A O 1
ATOM 678 N N . TYR A 1 88 ? 5.739 7.603 -11.267 1.00 86.56 88 TYR A N 1
ATOM 679 C CA . TYR A 1 88 ? 5.394 8.504 -10.168 1.00 86.56 88 TYR A CA 1
ATOM 680 C C . TYR A 1 88 ? 4.042 8.144 -9.556 1.00 86.56 88 TYR A C 1
ATOM 682 O O . TYR A 1 88 ? 3.932 8.075 -8.336 1.00 86.56 88 TYR A O 1
ATOM 690 N N . LEU A 1 89 ? 3.033 7.846 -10.381 1.00 87.38 89 LEU A N 1
ATOM 691 C CA . LEU A 1 89 ? 1.719 7.402 -9.899 1.00 87.38 89 LEU A CA 1
ATOM 692 C C . LEU A 1 89 ? 1.811 6.116 -9.071 1.00 87.38 89 LEU A C 1
ATOM 694 O O . LEU A 1 89 ? 1.156 5.994 -8.040 1.00 87.38 89 LEU A O 1
ATOM 698 N N . MET A 1 90 ? 2.662 5.183 -9.486 1.00 85.06 90 MET A N 1
ATOM 699 C CA . MET A 1 90 ? 2.917 3.943 -8.762 1.00 85.06 90 MET A CA 1
ATOM 700 C C . MET A 1 90 ? 3.553 4.204 -7.390 1.00 85.06 90 MET A C 1
ATOM 702 O O . MET A 1 90 ? 3.078 3.673 -6.387 1.00 85.06 90 MET A O 1
ATOM 706 N N . GLY A 1 91 ? 4.548 5.095 -7.323 1.00 87.31 91 GLY A N 1
ATOM 707 C CA . GLY A 1 91 ? 5.147 5.535 -6.059 1.00 87.31 91 GLY A CA 1
ATOM 708 C C . GLY A 1 91 ? 4.164 6.283 -5.151 1.00 87.31 91 GLY A C 1
ATOM 709 O O . GLY A 1 91 ? 4.125 6.037 -3.947 1.00 87.31 91 GLY A O 1
ATOM 710 N N . ILE A 1 92 ? 3.315 7.143 -5.720 1.00 89.88 92 ILE A N 1
ATOM 711 C CA . ILE A 1 92 ? 2.251 7.838 -4.980 1.00 89.88 92 ILE A CA 1
ATOM 712 C C . ILE A 1 92 ? 1.240 6.828 -4.425 1.00 89.88 92 ILE A C 1
ATOM 714 O O . ILE A 1 92 ? 0.829 6.958 -3.275 1.00 89.88 92 ILE A O 1
ATOM 718 N N . SER A 1 93 ? 0.876 5.799 -5.199 1.00 88.44 93 SER A N 1
ATOM 719 C CA . SER A 1 93 ? -0.038 4.747 -4.739 1.00 88.44 93 SER A CA 1
ATOM 720 C C . SER A 1 93 ? 0.544 3.943 -3.577 1.00 88.44 93 SER A C 1
ATOM 722 O O . SER A 1 93 ? -0.177 3.661 -2.627 1.00 88.44 93 SER A O 1
ATOM 724 N N . PHE A 1 94 ? 1.850 3.658 -3.604 1.00 88.44 94 PHE A N 1
ATOM 725 C CA . PHE A 1 94 ? 2.552 2.979 -2.517 1.00 88.44 94 PHE A CA 1
ATOM 726 C C . PHE A 1 94 ? 2.571 3.823 -1.237 1.00 88.44 94 PHE A C 1
ATOM 728 O O . PHE A 1 94 ? 2.268 3.340 -0.147 1.00 88.44 94 PHE A O 1
ATOM 735 N N . LEU A 1 95 ? 2.871 5.117 -1.358 1.00 90.38 95 LEU A N 1
ATOM 736 C CA . LEU A 1 95 ? 2.882 6.008 -0.201 1.00 90.38 95 LEU A CA 1
ATOM 737 C C . LEU A 1 95 ? 1.478 6.181 0.391 1.00 90.38 95 LEU A C 1
ATOM 739 O O . LEU A 1 95 ? 1.300 6.122 1.608 1.00 90.38 95 LEU A O 1
ATOM 743 N N . ALA A 1 96 ? 0.471 6.349 -0.470 1.00 89.81 96 ALA A N 1
ATOM 744 C CA . ALA A 1 96 ? -0.926 6.352 -0.057 1.00 89.81 96 ALA A CA 1
ATOM 745 C C . ALA A 1 96 ? -1.321 5.009 0.575 1.00 89.81 96 ALA A C 1
ATOM 747 O O . ALA A 1 96 ? -2.160 4.994 1.483 1.00 89.81 96 ALA A O 1
ATOM 748 N N . SER A 1 97 ? -0.711 3.897 0.135 1.00 87.75 97 SER A N 1
ATOM 749 C CA . SER A 1 97 ? -0.985 2.596 0.722 1.00 87.75 97 SER A CA 1
ATOM 750 C C . SER A 1 97 ? -0.461 2.467 2.153 1.00 87.75 97 SER A C 1
ATOM 752 O O . SER A 1 97 ? -1.205 2.167 3.082 1.00 87.75 97 SER A O 1
ATOM 754 N N . GLU A 1 98 ? 0.795 2.823 2.384 1.00 88.94 98 GLU A N 1
ATOM 755 C CA . GLU A 1 98 ? 1.369 2.820 3.735 1.00 88.94 98 GLU A CA 1
ATOM 756 C C . GLU A 1 98 ? 0.634 3.798 4.669 1.00 88.94 98 GLU A C 1
ATOM 758 O O . GLU A 1 98 ? 0.291 3.455 5.802 1.00 88.94 98 GLU A O 1
ATOM 763 N N . ALA A 1 99 ? 0.284 4.992 4.175 1.00 90.38 99 ALA A N 1
ATOM 764 C CA . ALA A 1 99 ? -0.449 5.984 4.958 1.00 90.38 99 A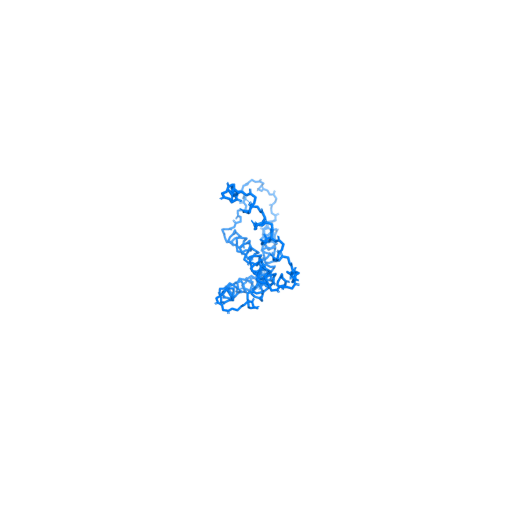LA A CA 1
ATOM 765 C C . ALA A 1 99 ? -1.819 5.468 5.430 1.00 90.38 99 ALA A C 1
ATOM 767 O O . ALA A 1 99 ? -2.149 5.603 6.611 1.00 90.38 99 ALA A O 1
ATOM 768 N N . ALA A 1 100 ? -2.621 4.845 4.556 1.00 89.38 100 ALA A N 1
ATOM 769 C CA . ALA A 1 100 ? -3.924 4.333 4.987 1.00 89.38 100 ALA A CA 1
ATOM 770 C C . ALA A 1 100 ? -3.804 3.084 5.879 1.00 89.38 100 ALA A C 1
ATOM 772 O O . ALA A 1 100 ? -4.637 2.906 6.768 1.00 89.38 100 ALA A O 1
ATOM 773 N N . ALA A 1 101 ? -2.760 2.263 5.720 1.00 88.12 101 ALA A N 1
ATOM 774 C CA . ALA A 1 101 ? -2.479 1.161 6.642 1.00 88.12 101 ALA A CA 1
ATOM 775 C C . ALA A 1 101 ? -2.177 1.678 8.059 1.00 88.12 101 ALA A C 1
ATOM 777 O O . ALA A 1 101 ? -2.790 1.218 9.026 1.00 88.12 101 ALA A O 1
ATOM 778 N N . VAL A 1 102 ? -1.309 2.689 8.182 1.00 89.31 102 VAL A N 1
ATOM 779 C CA . VAL A 1 102 ? -0.980 3.340 9.463 1.00 89.31 102 VAL A CA 1
ATOM 780 C C . VAL A 1 102 ? -2.217 3.970 10.095 1.00 89.31 102 VAL A C 1
ATOM 782 O O . VAL A 1 102 ? -2.441 3.800 11.295 1.00 89.31 102 VAL A O 1
ATOM 785 N N . LEU A 1 103 ? -3.056 4.650 9.308 1.00 87.88 103 LEU A N 1
ATOM 786 C CA . LEU A 1 103 ? -4.317 5.206 9.804 1.00 87.88 103 LEU A CA 1
ATOM 787 C C . LEU A 1 103 ? -5.236 4.113 10.353 1.00 87.88 103 LEU A C 1
ATOM 789 O O . LEU A 1 103 ? -5.839 4.297 11.406 1.00 87.88 103 LEU A O 1
ATOM 793 N N . CYS A 1 104 ? -5.301 2.956 9.700 1.00 86.25 104 CYS A N 1
ATOM 794 C CA . CYS A 1 104 ? -6.158 1.859 10.145 1.00 86.25 104 CYS A CA 1
ATOM 795 C C . CYS A 1 104 ? -5.671 1.199 11.418 1.00 86.25 104 CYS A C 1
ATOM 797 O O . CYS A 1 104 ? -6.477 0.946 12.310 1.00 86.25 104 CYS A O 1
ATOM 799 N N . ILE A 1 105 ? -4.362 0.995 11.543 1.00 85.69 105 ILE A N 1
ATOM 800 C CA . ILE A 1 105 ? -3.759 0.527 12.791 1.00 85.69 105 ILE A CA 1
ATOM 801 C C . ILE A 1 105 ? -4.000 1.559 13.895 1.00 85.69 105 ILE A C 1
ATOM 803 O O . ILE A 1 105 ? -4.401 1.194 14.993 1.00 85.69 105 ILE A O 1
ATOM 807 N N . THR A 1 106 ? -3.834 2.849 13.601 1.00 87.69 106 THR A N 1
ATOM 808 C CA . THR A 1 106 ? -4.041 3.933 14.573 1.00 87.69 106 THR A CA 1
ATOM 809 C C . THR A 1 106 ? -5.490 3.991 15.061 1.00 87.69 106 THR A C 1
ATOM 811 O O . THR A 1 106 ? -5.736 4.078 16.264 1.00 87.69 106 THR A O 1
ATOM 814 N N . VAL A 1 107 ? -6.464 3.908 14.151 1.00 84.88 107 VAL A N 1
ATOM 815 C CA . VAL A 1 107 ? -7.898 3.872 14.482 1.00 84.88 107 VAL A CA 1
ATOM 816 C C . VAL A 1 107 ? -8.242 2.612 15.274 1.00 84.88 107 VAL A C 1
ATOM 818 O O . VAL A 1 107 ? -8.953 2.701 16.277 1.00 84.88 107 VAL A O 1
ATOM 821 N N . TYR A 1 108 ? -7.701 1.461 14.871 1.00 82.56 108 TYR A N 1
ATOM 822 C CA . TYR A 1 108 ? -7.877 0.196 15.577 1.00 82.56 10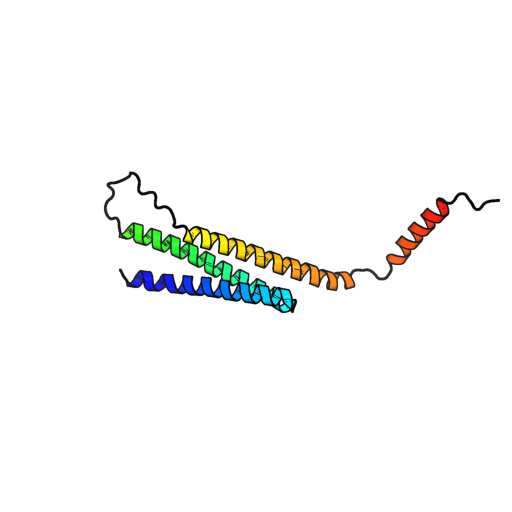8 TYR A CA 1
ATOM 823 C C . TYR A 1 108 ? -7.333 0.267 17.008 1.00 82.56 108 TYR A C 1
ATOM 825 O O . TYR A 1 108 ? -8.070 0.003 17.956 1.00 82.56 108 TYR A O 1
ATOM 833 N N . LEU A 1 109 ? -6.080 0.698 17.180 1.00 81.56 109 LEU A N 1
ATOM 834 C CA . LEU A 1 109 ? -5.443 0.842 18.487 1.00 81.56 109 LEU A CA 1
ATOM 835 C C . LEU A 1 109 ? -6.206 1.833 19.359 1.00 81.56 109 LEU A C 1
ATOM 837 O O . LEU A 1 109 ? -6.544 1.501 20.482 1.00 81.56 109 LEU A O 1
ATOM 841 N N . LYS A 1 110 ? -6.595 3.003 18.842 1.00 81.19 110 LYS A N 1
ATOM 842 C CA . LYS A 1 110 ? -7.365 3.987 19.620 1.00 81.19 110 LYS A CA 1
ATOM 843 C C . LYS A 1 110 ? -8.706 3.432 20.119 1.00 81.19 110 LYS A C 1
ATOM 845 O O . LYS A 1 110 ? -9.182 3.839 21.178 1.00 81.19 110 LYS A O 1
ATOM 850 N N . ARG A 1 111 ? -9.329 2.513 19.377 1.00 74.38 111 ARG A N 1
ATOM 851 C CA . ARG A 1 111 ? -10.600 1.884 19.761 1.00 74.38 111 ARG A CA 1
ATOM 852 C C . ARG A 1 111 ? -10.415 0.704 20.722 1.00 74.38 111 ARG A C 1
ATOM 854 O O . ARG A 1 111 ? -11.212 0.556 21.647 1.00 74.38 111 ARG A O 1
ATOM 861 N N . HIS A 1 112 ? -9.352 -0.081 20.554 1.00 65.81 112 HIS A N 1
ATOM 862 C CA . HIS A 1 112 ? -8.997 -1.177 21.460 1.00 65.81 112 HIS A CA 1
ATOM 863 C C . HIS A 1 112 ? -8.384 -0.683 22.776 1.00 65.81 112 HIS A C 1
ATOM 865 O O . HIS A 1 112 ? -8.828 -1.127 23.829 1.00 65.81 112 HIS A O 1
ATOM 871 N N . SER A 1 113 ? -7.531 0.344 22.754 1.00 61.75 113 SER A N 1
ATOM 872 C CA . SER A 1 113 ? -7.056 1.036 23.958 1.00 61.75 113 SER A CA 1
ATOM 873 C C . SER A 1 113 ? -8.205 1.642 24.751 1.00 61.75 113 SER A C 1
ATOM 875 O O . SER A 1 113 ? -8.165 1.601 25.963 1.00 61.75 113 SER A O 1
ATOM 877 N N . LYS A 1 114 ? -9.294 2.095 24.115 1.00 56.78 114 LYS A N 1
ATOM 878 C CA . LYS A 1 114 ? -10.502 2.519 24.847 1.00 56.78 114 LYS A CA 1
ATOM 879 C C . LYS A 1 114 ? -11.148 1.387 25.658 1.00 56.78 114 LYS A C 1
ATOM 881 O O . LYS A 1 114 ? -11.789 1.648 26.671 1.00 56.78 114 LYS A O 1
ATOM 886 N N . THR A 1 115 ? -11.007 0.148 25.188 1.00 52.03 115 THR A N 1
ATOM 887 C CA . THR A 1 115 ? -11.543 -1.057 25.838 1.00 52.03 115 THR A CA 1
ATOM 888 C C . THR A 1 115 ? -10.570 -1.593 26.896 1.00 52.03 115 THR A C 1
ATOM 890 O O . THR A 1 115 ? -11.005 -2.083 27.930 1.00 52.03 115 THR A O 1
ATOM 893 N N . GLU A 1 116 ? -9.260 -1.455 26.675 1.00 53.75 116 GLU A N 1
ATOM 894 C CA . GLU A 1 116 ? -8.204 -1.861 27.615 1.00 53.75 116 GLU A CA 1
ATOM 895 C C . GLU A 1 116 ? -7.950 -0.814 28.723 1.00 53.75 116 GLU A C 1
ATOM 897 O O . GLU A 1 116 ? -7.712 -1.187 29.869 1.00 53.75 116 GLU A O 1
ATOM 902 N N . ASP A 1 117 ? -8.106 0.487 28.449 1.00 52.53 117 ASP A N 1
ATOM 903 C CA . ASP A 1 117 ? -8.105 1.563 29.459 1.00 52.53 117 ASP A CA 1
ATOM 904 C C . ASP A 1 117 ? -9.321 1.469 30.385 1.00 52.53 117 ASP A C 1
ATOM 906 O O . ASP A 1 117 ? -9.224 1.842 31.553 1.00 52.53 117 ASP A O 1
ATOM 910 N N . MET A 1 118 ? -10.437 0.877 29.933 1.00 51.94 1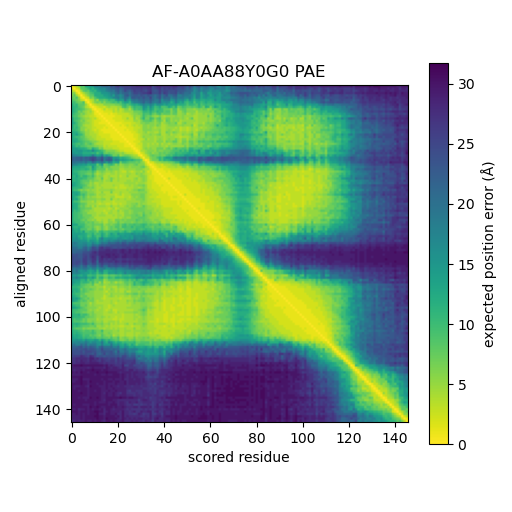18 MET A N 1
ATOM 911 C CA . MET A 1 118 ? -11.542 0.520 30.832 1.00 51.94 118 MET A CA 1
ATOM 912 C C . MET A 1 118 ? -11.144 -0.504 31.908 1.00 51.94 118 MET A C 1
ATOM 914 O O . MET A 1 118 ? -11.851 -0.633 32.902 1.00 51.94 118 MET A O 1
ATOM 918 N N . VAL A 1 119 ? -10.006 -1.191 31.763 1.00 53.88 119 VAL A N 1
ATOM 919 C CA . VAL A 1 119 ? -9.474 -2.125 32.770 1.00 53.88 119 VAL A CA 1
ATOM 920 C C . VAL A 1 119 ? -8.442 -1.452 33.693 1.00 53.88 119 VAL A C 1
ATOM 922 O O . VAL A 1 119 ? -8.137 -1.990 34.755 1.00 53.88 119 VAL A O 1
ATOM 925 N N . LYS A 1 120 ? -7.925 -0.260 33.349 1.00 53.22 120 LYS A N 1
ATOM 926 C CA . LYS A 1 120 ? -6.895 0.452 34.138 1.00 53.22 120 LYS A CA 1
ATOM 927 C C . LYS A 1 120 ? -7.379 1.731 34.830 1.00 53.22 120 LYS A C 1
ATOM 929 O O . LYS A 1 120 ? -6.605 2.371 35.542 1.00 53.22 120 LYS A O 1
ATOM 934 N N . ILE A 1 121 ? -8.664 2.062 34.721 1.00 52.19 121 ILE A N 1
ATOM 935 C CA . ILE A 1 121 ? -9.309 2.980 35.664 1.00 52.19 121 ILE A CA 1
ATOM 936 C C . ILE A 1 121 ? -9.440 2.213 36.980 1.00 52.19 121 ILE A C 1
ATOM 938 O O . ILE A 1 121 ? -10.380 1.452 37.185 1.00 52.19 121 ILE A O 1
ATOM 942 N N . ILE A 1 122 ? -8.449 2.353 37.855 1.00 50.66 122 ILE A N 1
ATOM 943 C CA . ILE A 1 122 ? -8.523 1.891 39.242 1.00 50.66 122 ILE A CA 1
ATOM 944 C C . ILE A 1 122 ? -9.899 2.309 39.805 1.00 50.66 122 ILE A C 1
ATOM 946 O O . ILE A 1 122 ? -10.183 3.513 39.823 1.00 50.66 122 ILE A O 1
ATOM 950 N N . PRO A 1 123 ? -10.762 1.371 40.245 1.00 54.34 123 PRO A N 1
ATOM 951 C CA . PRO A 1 123 ? -12.054 1.710 40.827 1.00 54.34 123 PRO A CA 1
ATOM 952 C C . PRO A 1 123 ? -11.783 2.403 42.165 1.00 54.34 123 PRO A C 1
ATOM 954 O O . PRO A 1 123 ? -11.503 1.747 43.164 1.00 54.34 123 PRO A O 1
ATOM 957 N N . GLY A 1 124 ? -11.767 3.736 42.182 1.00 55.47 124 GLY A N 1
ATOM 958 C CA . GLY A 1 124 ? -11.517 4.488 43.415 1.00 55.47 124 GLY A CA 1
ATOM 959 C C . GLY A 1 124 ? -10.908 5.882 43.286 1.00 55.47 124 GLY A C 1
ATOM 960 O O . GLY A 1 124 ? -10.915 6.601 44.280 1.00 55.47 124 GLY A O 1
ATOM 961 N N . LEU A 1 125 ? -10.424 6.308 42.113 1.00 49.44 125 LEU A N 1
ATOM 962 C CA . LEU A 1 125 ? -9.817 7.644 41.957 1.00 49.44 125 LEU A CA 1
ATOM 963 C C . LEU A 1 125 ? -10.810 8.753 41.555 1.00 49.44 125 LEU A C 1
ATOM 965 O O . LEU A 1 125 ? -10.401 9.881 41.319 1.00 49.44 125 LEU A O 1
ATOM 969 N N . GLU A 1 126 ? -12.111 8.459 41.492 1.00 57.75 126 GLU A N 1
ATOM 970 C CA . GLU A 1 126 ? -13.147 9.489 41.295 1.00 57.75 126 GLU A CA 1
ATOM 971 C C . GLU A 1 126 ? -13.454 10.239 42.602 1.00 57.75 126 GLU A C 1
ATOM 973 O O . GLU A 1 126 ? -13.597 11.457 42.611 1.00 57.75 126 GLU A O 1
ATOM 978 N N . LYS A 1 127 ? -13.434 9.542 43.749 1.00 56.94 127 LYS A N 1
ATOM 979 C CA . LYS A 1 127 ? -13.818 10.144 45.035 1.00 56.94 127 LYS A CA 1
ATOM 980 C C . LYS A 1 127 ? -12.844 11.211 45.534 1.00 56.94 127 LYS A C 1
ATOM 982 O O . LYS A 1 127 ? -13.261 12.070 46.299 1.00 56.94 127 LYS A O 1
ATOM 987 N N . GLN A 1 128 ? -11.569 11.162 45.146 1.00 57.22 128 GLN A N 1
ATOM 988 C CA . GLN A 1 128 ? -10.585 12.143 45.624 1.00 57.22 128 GLN A CA 1
ATOM 989 C C . GLN A 1 128 ? -10.606 13.446 44.824 1.00 57.22 128 GLN A C 1
ATOM 991 O O . GLN A 1 128 ? -10.437 14.504 45.419 1.00 57.22 128 GLN A O 1
ATOM 996 N N . VAL A 1 129 ? -10.930 13.390 43.528 1.00 57.00 129 VAL A N 1
ATOM 997 C CA . VAL A 1 129 ? -11.085 14.596 42.700 1.00 57.00 129 VAL A CA 1
ATOM 998 C C . VAL A 1 129 ? -12.350 15.372 43.096 1.00 57.00 129 VAL A C 1
ATOM 1000 O O . VAL A 1 129 ? -12.299 16.594 43.188 1.00 57.00 129 VAL A O 1
ATOM 1003 N N . ASP A 1 130 ? -13.445 14.686 43.448 1.00 57.72 130 ASP A N 1
ATOM 1004 C CA . ASP A 1 130 ? -14.658 15.336 43.978 1.00 57.72 130 ASP A CA 1
ATOM 1005 C C . ASP A 1 130 ? -14.481 15.904 45.403 1.00 57.72 130 ASP A C 1
ATOM 1007 O O . ASP A 1 130 ? -15.074 16.93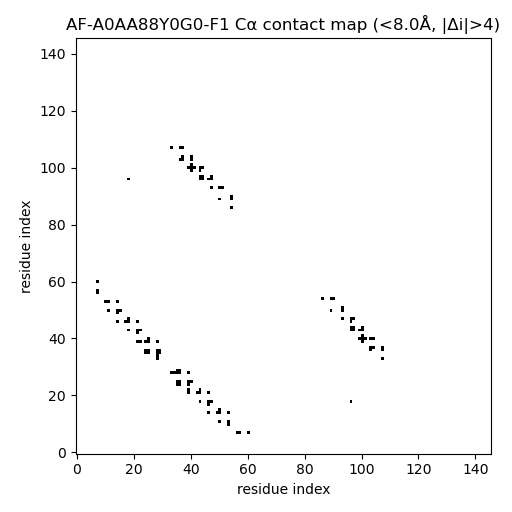2 45.741 1.00 57.72 130 ASP A O 1
ATOM 1011 N N . LEU A 1 131 ? -13.659 15.271 46.254 1.00 59.28 131 LEU A N 1
ATOM 1012 C CA . LEU A 1 131 ? -13.344 15.780 47.598 1.00 59.28 131 LEU A CA 1
ATOM 1013 C C . LEU A 1 131 ? -12.390 16.984 47.552 1.00 59.28 131 LEU A C 1
ATOM 1015 O O . LEU A 1 131 ? -12.579 17.921 48.328 1.00 59.28 131 LEU A O 1
ATOM 1019 N N . GLU A 1 132 ? -11.410 16.997 46.643 1.00 58.62 132 GLU A N 1
ATOM 1020 C CA . GLU A 1 132 ? -10.543 18.163 46.422 1.00 58.62 132 GLU A CA 1
ATOM 1021 C C . GLU A 1 132 ? -11.320 19.344 45.820 1.00 58.62 132 GLU A C 1
ATOM 1023 O O . GLU A 1 132 ? -11.175 20.465 46.313 1.00 58.62 132 GLU A O 1
ATOM 1028 N N . ASP A 1 133 ? -12.219 19.111 44.852 1.00 58.19 133 ASP A N 1
ATOM 1029 C CA . ASP A 1 133 ? -13.077 20.172 44.295 1.00 58.19 133 ASP A CA 1
ATOM 1030 C C . ASP A 1 133 ? -14.042 20.726 45.359 1.00 58.19 133 ASP A C 1
ATOM 1032 O O . ASP A 1 133 ? -14.163 21.943 45.523 1.00 58.19 133 ASP A O 1
ATOM 1036 N N . SER A 1 134 ? -14.638 19.850 46.181 1.00 57.22 134 SER A N 1
ATOM 1037 C CA . SER A 1 134 ? -15.509 20.249 47.298 1.00 57.22 134 SER A CA 1
ATOM 1038 C C . SER A 1 134 ? -14.759 21.018 48.390 1.00 57.22 134 SER A C 1
ATOM 1040 O O . SER A 1 134 ? -15.293 21.986 48.936 1.00 57.22 134 SER A O 1
ATOM 1042 N N . SER A 1 135 ? -13.515 20.636 48.703 1.00 56.72 135 SER A N 1
ATOM 1043 C CA . SER A 1 135 ? -12.691 21.327 49.702 1.00 56.72 135 SER A CA 1
ATOM 1044 C C . SER A 1 135 ? -12.206 22.693 49.203 1.00 56.72 135 SER A C 1
ATOM 1046 O O . SER A 1 135 ? -12.171 23.647 49.981 1.00 56.72 135 SER A O 1
ATOM 1048 N N . CYS A 1 136 ? -11.895 22.832 47.909 1.00 53.25 136 CYS A N 1
ATOM 1049 C CA . CYS A 1 136 ? -11.568 24.123 47.297 1.00 53.25 136 CYS A CA 1
ATOM 1050 C C . CYS A 1 136 ? -12.785 25.058 47.222 1.00 53.25 136 CYS A C 1
ATOM 1052 O O . CYS A 1 136 ? -12.642 26.255 47.475 1.00 53.25 136 CYS A O 1
ATOM 1054 N N . LYS A 1 137 ? -13.987 24.527 46.962 1.00 55.59 137 LYS A N 1
ATOM 1055 C CA . LYS A 1 137 ? -15.241 25.302 46.963 1.00 55.59 137 LYS A CA 1
ATOM 1056 C C . LYS A 1 137 ? -15.694 25.728 48.359 1.00 55.59 137 LYS A C 1
ATOM 1058 O O . LYS A 1 137 ? -16.257 26.810 48.511 1.00 55.59 137 LYS A O 1
ATOM 1063 N N . ALA A 1 138 ? -15.456 24.894 49.372 1.00 57.78 138 ALA A N 1
ATOM 1064 C CA . ALA A 1 138 ? -15.748 25.225 50.764 1.00 57.78 138 ALA A CA 1
ATOM 1065 C C . ALA A 1 138 ? -14.803 26.315 51.297 1.00 57.78 138 ALA A C 1
ATOM 1067 O O . ALA A 1 138 ? -15.254 27.243 51.963 1.00 57.78 138 ALA A O 1
ATOM 1068 N N . GLN A 1 139 ? -13.513 26.256 50.945 1.00 56.41 139 GLN A N 1
ATOM 1069 C CA . GLN A 1 139 ? -12.525 27.267 51.335 1.00 56.41 139 GLN A CA 1
ATOM 1070 C C . GLN A 1 139 ? -12.753 28.621 50.629 1.00 56.41 139 GLN A C 1
ATOM 1072 O O . GLN A 1 139 ? -12.442 29.670 51.189 1.00 56.41 139 GLN A O 1
ATOM 1077 N N . SER A 1 140 ? -13.299 28.630 49.406 1.00 54.94 140 SER A N 1
ATOM 1078 C CA . SER A 1 140 ? -13.488 29.857 48.617 1.00 54.94 140 SER A CA 1
ATOM 1079 C C . SER A 1 140 ? -14.788 30.616 48.905 1.00 54.94 140 SER A C 1
ATOM 1081 O O . SER A 1 140 ? -15.051 31.611 48.228 1.00 54.94 140 SER A O 1
ATOM 1083 N N . ASN A 1 141 ? -15.627 30.165 49.844 1.00 52.56 141 ASN A N 1
ATOM 1084 C CA . ASN A 1 141 ? -16.889 30.832 50.161 1.00 52.56 141 ASN A CA 1
ATOM 1085 C C . ASN A 1 141 ? -16.836 31.543 51.531 1.00 52.56 141 ASN A C 1
ATOM 1087 O O . ASN A 1 141 ? -17.172 30.935 52.546 1.00 52.56 141 ASN A O 1
ATOM 1091 N N . PRO A 1 142 ? -16.480 32.839 51.596 1.00 59.59 142 PRO A N 1
ATOM 1092 C CA . PRO A 1 142 ? -16.412 33.592 52.852 1.00 59.59 142 PRO A CA 1
ATOM 1093 C C . PRO A 1 142 ? -17.788 34.003 53.428 1.00 59.59 142 PRO A C 1
ATOM 1095 O O . PRO A 1 142 ? -17.875 35.017 54.113 1.00 59.59 142 PRO A O 1
ATOM 1098 N N . THR A 1 143 ? -18.882 33.271 53.168 1.00 61.75 143 THR A N 1
ATOM 1099 C CA . THR A 1 143 ? -20.247 33.704 53.553 1.00 61.75 143 THR A CA 1
ATOM 1100 C C . THR A 1 143 ? -20.917 32.940 54.697 1.00 61.75 143 THR A C 1
ATOM 1102 O O . THR A 1 143 ? -22.045 33.281 55.033 1.00 61.75 143 THR A O 1
ATOM 1105 N N . LEU A 1 144 ? -20.256 31.987 55.367 1.00 57.56 144 LEU A N 1
ATOM 1106 C CA . LEU A 1 144 ? -20.823 31.320 56.554 1.00 57.56 144 LEU A CA 1
ATOM 1107 C C . LEU A 1 144 ? -19.889 31.379 57.769 1.00 57.56 144 LEU A C 1
ATOM 1109 O O . LEU A 1 144 ? -19.294 30.381 58.159 1.00 57.56 144 LEU A O 1
ATOM 1113 N N . ILE A 1 145 ? -19.789 32.568 58.364 1.00 52.56 145 ILE A N 1
ATOM 1114 C CA . ILE A 1 145 ? -19.510 32.773 59.795 1.00 52.56 145 ILE A CA 1
ATOM 1115 C C . ILE A 1 145 ? -20.084 34.144 60.192 1.00 52.56 145 ILE A C 1
ATOM 1117 O O . ILE A 1 145 ? -19.397 35.162 60.147 1.00 52.56 145 ILE A O 1
ATOM 1121 N N . TRP A 1 146 ? -21.380 34.146 60.508 1.00 47.38 146 TRP A N 1
ATOM 1122 C CA . TRP A 1 146 ? -21.999 35.021 61.506 1.00 47.38 146 TRP A CA 1
ATOM 1123 C C . TRP A 1 146 ? -22.486 34.121 62.637 1.00 47.38 146 TRP A C 1
ATOM 1125 O O . TRP A 1 146 ? -23.020 33.036 62.306 1.00 47.38 146 TRP A O 1
#

Solvent-accessible surface area (backbone atoms only — not comparable to full-atom values): 8319 Å² total; per-residue (Å²): 126,74,72,67,60,66,65,55,54,56,57,43,54,52,23,54,50,44,42,54,52,27,52,52,41,35,56,54,13,73,74,75,40,74,71,42,25,48,52,21,21,55,49,25,48,53,24,27,51,42,41,52,55,34,54,52,50,51,53,50,50,56,51,48,49,57,57,73,73,51,90,70,91,80,74,92,74,85,80,78,82,72,80,57,74,66,59,54,53,52,52,51,51,35,53,54,28,51,52,52,23,52,50,30,51,51,54,47,48,60,57,49,47,58,61,54,48,67,72,67,61,65,92,69,69,64,64,56,57,56,49,50,52,51,50,54,55,58,73,71,50,93,80,84,84,131

InterPro domains:
  IPR004031 PMP-22/EMP/MP20/Claudin [PF13903] (7-104)
  IPR008368 Voltage-dependent calcium channel, gamma subunit [PR01792] (47-66)
  IPR008368 Voltage-dependent calcium channel, gamma subunit [PR01792] (81-102)
  IPR051072 Voltage-dependent calcium channel gamma subunit [PTHR12107] (4-139)

Secondary structure (DSSP, 8-state):
--HHHHHHHHHHHHHHHHHHHHHHHHHHHHHH-HHHHHHHHHHHHHHHHHHHHHHHHHHHHHHHHHHHS-------S----PPPHHHHHHHHHHHHHHHHHHHHHHHHHHHHHHHHGGGTS-TTSHHHHHHHHHHHHHHT-TT---

pLDDT: mean 70.92, std 14.54, range [46.78, 90.38]

Radius of gyration: 29.14 Å; Cα contacts (8 Å, |Δi|>4): 66; chains: 1; bounding box: 52×49×90 Å